Protein AF-A0A935ZLE5-F1 (afdb_monomer_lite)

Structure (mmCIF, N/CA/C/O backbone):
data_AF-A0A935ZLE5-F1
#
_entry.id   AF-A0A935ZLE5-F1
#
loop_
_atom_site.group_PDB
_atom_site.id
_atom_site.type_symbol
_atom_site.label_atom_id
_atom_site.label_alt_id
_atom_site.label_comp_id
_atom_site.label_asym_id
_atom_site.label_entity_id
_atom_site.label_seq_id
_atom_site.pdbx_PDB_ins_code
_atom_site.Cartn_x
_atom_site.Cartn_y
_atom_site.Cartn_z
_atom_site.occupancy
_atom_site.B_iso_or_equiv
_atom_site.auth_seq_id
_atom_site.auth_comp_id
_atom_site.auth_asym_id
_atom_site.auth_atom_id
_atom_site.pdbx_PDB_model_num
ATOM 1 N N . MET A 1 1 ? -31.557 31.499 34.711 1.00 45.97 1 MET A N 1
ATOM 2 C CA . MET A 1 1 ? -30.183 30.972 34.625 1.00 45.97 1 MET A CA 1
ATOM 3 C C . MET A 1 1 ? -30.167 30.109 33.381 1.00 45.97 1 MET A C 1
ATOM 5 O O . MET A 1 1 ? -30.771 29.049 33.382 1.00 45.97 1 MET A O 1
ATOM 9 N N . GLU A 1 2 ? -29.675 30.676 32.287 1.00 48.16 2 GLU A N 1
ATOM 10 C CA . GLU A 1 2 ? -29.669 30.064 30.958 1.00 48.16 2 GLU A CA 1
ATOM 11 C C . GLU A 1 2 ? -28.441 29.151 30.890 1.00 48.16 2 GLU A C 1
ATOM 13 O O . GLU A 1 2 ? -27.318 29.601 31.12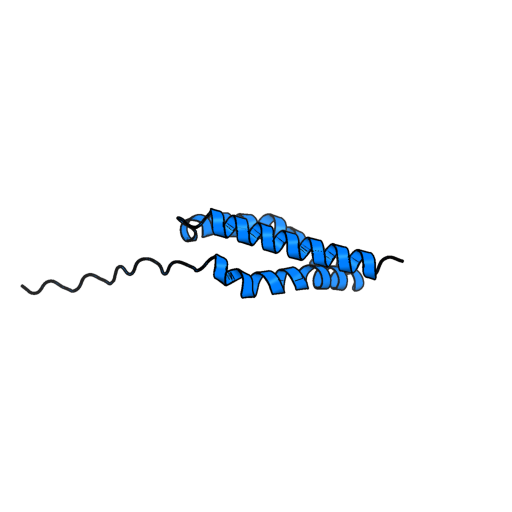2 1.00 48.16 2 GLU A O 1
ATOM 18 N N . THR A 1 3 ? -28.657 27.849 30.722 1.00 54.12 3 THR A N 1
ATOM 19 C CA . THR A 1 3 ? -27.580 26.863 30.614 1.00 54.12 3 THR A CA 1
ATOM 20 C C . THR A 1 3 ? -26.879 27.054 29.277 1.00 54.12 3 THR A C 1
ATOM 22 O O . THR A 1 3 ? -27.530 27.005 28.234 1.00 54.12 3 THR A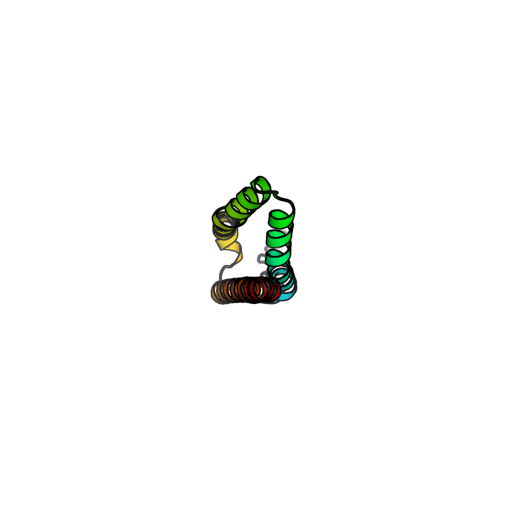 O 1
ATOM 25 N N . ALA A 1 4 ? -25.567 27.294 29.313 1.00 61.16 4 ALA A N 1
ATOM 26 C CA . ALA A 1 4 ? -24.737 27.391 28.119 1.00 61.16 4 ALA A CA 1
ATOM 27 C C . ALA A 1 4 ? -24.906 26.134 27.239 1.00 61.16 4 ALA A C 1
ATOM 29 O O . ALA A 1 4 ? -25.027 25.036 27.789 1.00 61.16 4 ALA A O 1
ATOM 30 N N . PRO A 1 5 ? -24.923 26.271 25.901 1.00 55.41 5 PRO A N 1
ATOM 31 C CA . PRO A 1 5 ? -24.997 25.124 25.008 1.00 55.41 5 PRO A CA 1
ATOM 32 C C . PRO A 1 5 ? -23.767 24.244 25.231 1.00 55.41 5 PRO A C 1
ATOM 34 O O . PRO A 1 5 ? -22.640 24.747 25.252 1.00 55.41 5 PRO A O 1
ATOM 37 N N . GLU A 1 6 ? -23.985 22.944 25.431 1.00 57.88 6 GLU A N 1
ATOM 38 C CA . GLU A 1 6 ? -22.887 21.989 25.543 1.00 57.88 6 GLU A CA 1
ATOM 39 C C . GLU A 1 6 ? -22.000 22.099 24.294 1.00 57.88 6 GLU A C 1
ATOM 41 O O . GLU A 1 6 ? -22.527 22.161 23.176 1.00 57.88 6 GLU A O 1
ATOM 46 N N . PRO A 1 7 ? -20.664 22.181 24.452 1.00 51.03 7 PRO A N 1
ATOM 47 C CA . PRO A 1 7 ? -19.767 22.229 23.313 1.00 51.03 7 PRO A CA 1
ATOM 48 C C . PRO A 1 7 ? -19.998 20.949 22.525 1.00 51.03 7 PRO A C 1
ATOM 50 O O . PRO A 1 7 ? -19.856 19.865 23.082 1.00 51.03 7 PRO A O 1
ATOM 53 N N . GLY A 1 8 ? -20.422 21.100 21.268 1.00 48.59 8 GLY A N 1
ATOM 54 C CA . GLY A 1 8 ? -20.835 20.014 20.392 1.00 48.59 8 GLY A CA 1
ATOM 55 C C . GLY A 1 8 ? -19.855 18.850 20.427 1.00 48.59 8 GLY A C 1
ATOM 56 O O . GLY A 1 8 ? -18.874 18.828 19.688 1.00 48.59 8 GLY A O 1
ATOM 57 N N . GLY A 1 9 ? -20.159 17.868 21.274 1.00 41.66 9 GLY A N 1
ATOM 58 C CA . GLY A 1 9 ? -19.585 16.536 21.262 1.00 41.66 9 GLY A CA 1
ATOM 59 C C . GLY A 1 9 ? -20.199 15.778 20.100 1.00 41.66 9 GLY A C 1
ATOM 60 O O . GLY A 1 9 ? -20.947 14.826 20.296 1.00 41.66 9 GLY A O 1
ATOM 61 N N . GLY A 1 10 ? -19.951 16.252 18.878 1.00 46.69 10 GLY A N 1
ATOM 62 C CA . GLY A 1 10 ? -20.160 15.424 17.706 1.00 46.69 10 GLY A CA 1
ATOM 63 C C . GLY A 1 10 ? -19.245 14.223 17.872 1.00 46.69 10 GLY A C 1
ATOM 64 O O . GLY A 1 10 ? -18.031 14.398 17.993 1.00 46.69 10 GLY A O 1
ATOM 65 N N . ALA A 1 11 ? -19.822 13.023 17.957 1.00 55.81 11 ALA A N 1
ATOM 66 C CA . ALA A 1 11 ? -19.046 11.796 17.880 1.00 55.81 11 ALA A CA 1
ATOM 67 C C . ALA A 1 11 ? -18.080 11.912 16.683 1.00 55.81 11 ALA A C 1
ATOM 69 O O . ALA A 1 11 ? -18.497 12.450 15.650 1.00 55.81 11 ALA A O 1
ATOM 70 N N . PRO A 1 12 ? -16.808 11.492 16.819 1.00 58.78 12 PRO A N 1
ATOM 71 C CA . PRO A 1 12 ? -15.855 11.560 15.718 1.00 58.78 12 PRO A CA 1
ATOM 72 C C . PRO A 1 12 ? -16.496 10.948 14.471 1.00 58.78 12 PRO A C 1
ATOM 74 O O . PRO A 1 12 ? -17.095 9.875 14.553 1.00 58.78 12 PRO A O 1
ATOM 77 N N . GLU A 1 13 ? -16.441 11.677 13.353 1.00 69.31 13 GLU A N 1
ATOM 78 C CA . GLU A 1 13 ? -17.046 11.255 12.091 1.00 69.31 13 GLU A CA 1
ATOM 79 C C . GLU A 1 13 ? -16.500 9.870 11.734 1.00 69.31 13 GLU A C 1
ATOM 81 O O . GLU A 1 13 ? -15.302 9.696 11.503 1.00 69.31 13 GLU A O 1
ATOM 86 N N . GLN A 1 14 ? -17.371 8.864 11.803 1.00 71.69 14 GLN A N 1
ATOM 87 C CA . GLN A 1 14 ? -16.971 7.477 11.630 1.00 71.69 14 GLN A CA 1
ATOM 88 C C . GLN A 1 14 ? -16.591 7.275 10.162 1.00 71.69 14 GLN A C 1
ATOM 90 O O . GLN A 1 14 ? -17.393 7.536 9.265 1.00 71.69 14 GLN A O 1
ATOM 95 N N . ILE A 1 15 ? -15.355 6.848 9.913 1.00 80.94 15 ILE A N 1
ATOM 96 C CA . ILE A 1 15 ? -14.842 6.665 8.554 1.00 80.94 15 ILE A CA 1
ATOM 97 C C . ILE A 1 15 ? -15.610 5.515 7.890 1.00 80.94 15 ILE A C 1
ATOM 99 O O . ILE A 1 15 ? -15.801 4.456 8.483 1.00 80.94 15 ILE A O 1
ATOM 103 N N . ASP A 1 16 ? -16.035 5.699 6.641 1.00 86.75 16 ASP A N 1
ATOM 104 C CA . ASP A 1 16 ? -16.508 4.589 5.808 1.00 86.75 16 ASP A CA 1
ATOM 105 C C . ASP A 1 16 ? -15.296 3.794 5.305 1.00 86.75 16 ASP A C 1
ATOM 107 O O . ASP A 1 16 ? -14.743 4.078 4.239 1.00 86.75 16 ASP A O 1
ATOM 111 N N . VAL A 1 17 ? -14.853 2.821 6.110 1.00 88.06 17 VAL A N 1
ATOM 112 C CA . VAL A 1 17 ? -13.687 1.980 5.804 1.00 88.06 17 VAL A CA 1
ATOM 113 C C . VAL A 1 17 ? -13.867 1.246 4.489 1.00 88.06 17 VAL A C 1
ATOM 115 O O . VAL A 1 17 ? -12.947 1.240 3.677 1.00 88.06 17 VAL A O 1
ATOM 118 N N . LEU A 1 18 ? -15.044 0.667 4.234 1.00 88.69 18 LEU A N 1
ATOM 119 C CA . LEU A 1 18 ? -15.273 -0.006 2.963 1.00 88.69 18 LEU A CA 1
ATOM 120 C C . LEU A 1 18 ? -15.146 1.002 1.825 1.00 88.69 18 LEU A C 1
ATOM 122 O O . LEU A 1 18 ? -14.385 0.745 0.903 1.00 88.69 18 LEU A O 1
ATOM 126 N N . GLY A 1 19 ? -15.777 2.174 1.913 1.00 90.75 19 GLY A N 1
ATOM 127 C CA . GLY A 1 19 ? -15.706 3.230 0.898 1.00 90.75 19 GLY A CA 1
ATOM 128 C C . GLY A 1 19 ? -14.293 3.648 0.464 1.00 90.75 19 GLY A C 1
ATOM 129 O O . GLY A 1 19 ? -14.130 4.120 -0.669 1.00 90.75 19 GLY A O 1
ATOM 130 N N . LEU A 1 20 ? -13.269 3.409 1.293 1.00 91.25 20 LEU A N 1
ATOM 131 C CA . LEU A 1 20 ? -11.861 3.633 0.947 1.00 91.25 20 LEU A CA 1
ATOM 132 C C . LEU A 1 20 ? -11.372 2.763 -0.221 1.00 91.25 20 LEU A C 1
ATOM 134 O O . LEU A 1 20 ? -10.447 3.187 -0.917 1.00 91.25 20 LEU A O 1
ATOM 138 N N . TRP A 1 21 ? -12.023 1.627 -0.516 1.00 94.50 21 TRP A N 1
ATOM 139 C CA . TRP A 1 21 ? -11.671 0.732 -1.633 1.00 94.50 21 TRP A CA 1
ATOM 140 C C . TRP A 1 21 ? -11.541 1.473 -2.966 1.00 94.50 21 TRP A C 1
ATOM 142 O O . TRP A 1 21 ? -10.695 1.140 -3.792 1.00 94.50 21 TRP A O 1
ATOM 152 N N . ARG A 1 22 ? -12.344 2.525 -3.170 1.00 96.12 22 ARG A N 1
ATOM 153 C CA . ARG A 1 22 ? -12.338 3.346 -4.391 1.00 96.12 22 ARG A CA 1
ATOM 154 C C . ARG A 1 22 ? -11.009 4.060 -4.625 1.00 96.12 22 ARG A C 1
ATOM 156 O O . ARG A 1 22 ? -10.709 4.413 -5.761 1.00 96.12 22 ARG A O 1
ATOM 163 N N . TRP A 1 23 ? -10.239 4.277 -3.564 1.00 93.81 23 TRP A N 1
ATOM 164 C CA . TRP A 1 23 ? -8.951 4.958 -3.595 1.00 93.81 23 TRP A CA 1
ATOM 165 C C . TRP A 1 23 ? -7.792 3.990 -3.388 1.00 93.81 23 TRP A C 1
ATOM 167 O O . TRP A 1 23 ? -6.793 4.083 -4.101 1.00 93.81 23 TRP A O 1
ATOM 177 N N . THR A 1 24 ? -7.922 3.038 -2.460 1.00 94.00 24 THR A N 1
ATOM 178 C CA . THR A 1 24 ? -6.835 2.107 -2.139 1.00 94.00 24 THR A CA 1
ATOM 179 C C . THR A 1 24 ? -6.613 1.083 -3.246 1.00 94.00 24 THR A C 1
ATOM 181 O O . THR A 1 24 ? -5.463 0.840 -3.610 1.00 94.00 24 THR A O 1
ATOM 184 N N . VAL A 1 25 ? -7.676 0.555 -3.863 1.00 94.62 25 VAL A N 1
ATOM 185 C CA . VAL A 1 25 ? -7.560 -0.464 -4.918 1.00 94.62 25 VAL A CA 1
ATOM 186 C C . VAL A 1 25 ? -6.810 0.068 -6.146 1.00 94.62 25 VAL A C 1
ATOM 188 O O . VAL A 1 25 ? -5.868 -0.598 -6.577 1.00 94.62 25 VAL A O 1
ATOM 191 N N . PRO A 1 26 ? -7.127 1.257 -6.710 1.00 96.62 26 PRO A N 1
ATOM 192 C CA . PRO A 1 26 ? -6.338 1.815 -7.809 1.00 96.62 26 PRO A CA 1
ATOM 193 C C . PRO A 1 26 ? -4.863 2.029 -7.459 1.00 96.62 26 PRO A C 1
ATOM 195 O 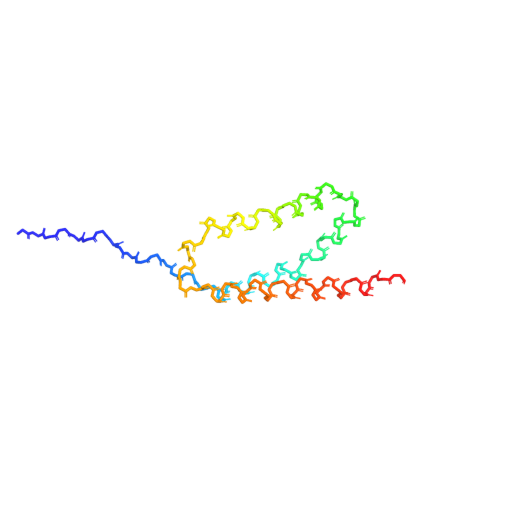O . PRO A 1 26 ? -3.995 1.748 -8.282 1.00 96.62 26 PRO A O 1
ATOM 198 N N . VAL A 1 27 ? -4.562 2.490 -6.240 1.00 94.62 27 VAL A N 1
ATOM 199 C CA . VAL A 1 27 ? -3.176 2.683 -5.783 1.00 94.62 27 VAL A CA 1
ATOM 200 C C . VAL A 1 27 ? -2.430 1.348 -5.743 1.00 94.62 27 VAL A C 1
ATOM 202 O O . VAL A 1 27 ? -1.335 1.241 -6.292 1.00 94.62 27 VAL A O 1
ATOM 205 N N . HIS A 1 28 ? -3.042 0.313 -5.171 1.00 95.19 28 HIS A N 1
ATOM 206 C CA . HIS A 1 28 ? -2.468 -1.031 -5.098 1.00 95.19 28 HIS A CA 1
ATOM 207 C C . HIS A 1 28 ? -2.351 -1.710 -6.466 1.00 95.19 28 HIS A C 1
ATOM 209 O O . HIS A 1 28 ? -1.401 -2.451 -6.703 1.00 95.19 28 HIS A O 1
ATOM 215 N N . ALA A 1 29 ? -3.252 -1.414 -7.403 1.00 95.06 29 ALA A N 1
ATOM 216 C CA . ALA A 1 29 ? -3.128 -1.869 -8.784 1.00 95.06 29 ALA A CA 1
ATOM 217 C C . ALA A 1 29 ? -1.949 -1.197 -9.514 1.00 95.06 29 ALA A C 1
ATOM 219 O O . ALA A 1 29 ? -1.293 -1.829 -10.336 1.00 95.06 29 ALA A O 1
ATOM 220 N N . LEU A 1 30 ? -1.648 0.071 -9.216 1.00 96.06 30 LEU A N 1
ATOM 221 C CA . LEU A 1 30 ? -0.519 0.793 -9.817 1.00 96.06 30 LEU A CA 1
ATOM 222 C C . LEU A 1 30 ? 0.829 0.455 -9.167 1.00 96.06 30 LEU A C 1
ATOM 224 O O . LEU A 1 30 ? 1.869 0.578 -9.816 1.00 96.06 30 LEU A O 1
ATOM 228 N N . LEU A 1 31 ? 0.832 0.021 -7.907 1.00 92.75 31 LEU A N 1
ATOM 229 C CA . LEU A 1 31 ? 2.052 -0.199 -7.132 1.00 92.75 31 LEU A CA 1
ATOM 230 C C . LEU A 1 31 ? 3.042 -1.183 -7.797 1.00 92.75 31 LEU A C 1
ATOM 232 O O . LEU A 1 31 ? 4.219 -0.829 -7.901 1.00 92.75 31 LEU A O 1
ATOM 236 N N . PRO A 1 32 ? 2.630 -2.356 -8.324 1.00 92.94 32 PRO A N 1
ATOM 237 C CA . PRO A 1 32 ? 3.546 -3.260 -9.021 1.00 92.94 32 PRO A CA 1
ATOM 238 C C . PRO A 1 32 ? 4.193 -2.643 -10.265 1.00 92.94 32 PRO A C 1
ATOM 240 O O . PRO A 1 32 ? 5.365 -2.899 -10.532 1.00 92.94 32 PRO A O 1
ATOM 243 N N . LEU A 1 33 ? 3.461 -1.796 -10.998 1.00 93.12 33 LEU A N 1
ATOM 244 C CA . LEU A 1 33 ? 3.998 -1.086 -12.160 1.00 93.12 33 LEU A CA 1
ATOM 245 C C . LEU A 1 33 ? 5.073 -0.078 -11.741 1.00 93.12 33 LEU A C 1
ATOM 247 O O . LEU A 1 33 ? 6.109 0.018 -12.393 1.00 93.12 33 LEU A O 1
ATOM 251 N 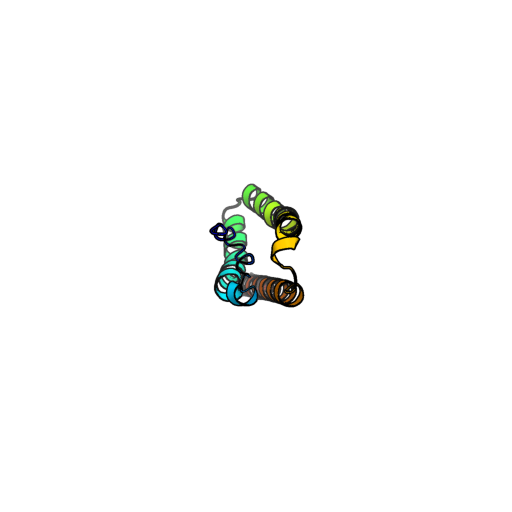N . VAL A 1 34 ? 4.851 0.647 -10.641 1.00 93.06 34 VAL A N 1
ATOM 252 C CA . VAL A 1 34 ? 5.846 1.574 -10.084 1.00 93.06 34 VAL A CA 1
ATOM 253 C C . VAL A 1 34 ? 7.096 0.818 -9.637 1.00 93.06 34 VAL A C 1
ATOM 255 O O . VAL A 1 34 ? 8.198 1.227 -9.986 1.00 93.06 34 VAL A O 1
ATOM 258 N N . ILE A 1 35 ? 6.944 -0.301 -8.921 1.00 91.25 35 ILE A N 1
ATOM 259 C CA . ILE A 1 35 ? 8.072 -1.147 -8.490 1.00 91.25 35 ILE A CA 1
ATOM 260 C C . ILE A 1 35 ? 8.867 -1.639 -9.702 1.00 91.25 35 ILE A C 1
ATOM 262 O O . ILE A 1 35 ? 10.091 -1.520 -9.727 1.00 91.25 35 ILE A O 1
ATOM 266 N N . TRP A 1 36 ? 8.175 -2.141 -10.726 1.00 90.69 36 TRP A N 1
ATOM 267 C CA . TRP A 1 36 ? 8.811 -2.565 -11.968 1.00 90.69 36 TRP A CA 1
ATOM 268 C C . TRP A 1 36 ? 9.573 -1.418 -12.643 1.00 90.69 36 TRP A C 1
ATOM 270 O O . TRP A 1 36 ? 10.719 -1.599 -13.045 1.00 90.69 36 TRP A O 1
ATOM 280 N N . LEU A 1 37 ? 8.978 -0.224 -12.717 1.00 92.81 37 LEU A N 1
ATOM 281 C CA . LEU A 1 37 ? 9.602 0.945 -13.334 1.00 92.81 37 LEU A CA 1
ATOM 282 C C . LEU A 1 37 ? 10.856 1.396 -12.572 1.00 92.81 37 LEU A C 1
ATOM 284 O O . LEU A 1 37 ? 11.871 1.716 -13.185 1.00 92.81 37 LEU A O 1
ATOM 288 N N . LEU A 1 38 ? 10.803 1.396 -11.237 1.00 92.81 38 LEU A N 1
ATOM 289 C CA . LEU A 1 38 ? 11.956 1.709 -10.392 1.00 92.81 38 LEU A CA 1
ATOM 290 C C . LEU A 1 38 ? 13.097 0.714 -10.615 1.00 92.81 38 LEU A C 1
ATOM 292 O O . LEU A 1 38 ? 14.249 1.129 -10.718 1.00 92.81 38 LEU A O 1
ATOM 296 N N . HIS A 1 39 ? 12.775 -0.574 -10.738 1.00 89.94 39 HIS A N 1
ATOM 297 C CA . HIS A 1 39 ? 13.763 -1.598 -11.062 1.00 89.94 39 HIS A CA 1
ATOM 298 C C . HIS A 1 39 ? 14.335 -1.419 -12.477 1.00 89.94 39 HIS A C 1
ATOM 300 O O . HIS A 1 39 ? 15.545 -1.500 -12.660 1.00 89.94 39 HIS A O 1
ATOM 306 N N . HIS A 1 40 ? 13.493 -1.093 -13.465 1.00 90.69 40 HIS A N 1
ATOM 307 C CA . HIS A 1 40 ? 13.922 -0.838 -14.844 1.00 90.69 40 HIS A CA 1
ATOM 308 C C . HIS A 1 40 ? 14.929 0.318 -14.957 1.00 90.69 40 HIS A C 1
ATOM 310 O O . HIS A 1 40 ? 15.830 0.265 -15.788 1.00 90.69 40 HIS A O 1
ATOM 316 N N . PHE A 1 41 ? 14.799 1.345 -14.112 1.00 94.56 41 PHE A N 1
ATOM 317 C CA . PHE A 1 41 ? 15.735 2.473 -14.044 1.00 94.56 41 PHE A CA 1
ATOM 318 C C . PHE A 1 41 ? 16.874 2.287 -13.027 1.00 94.56 41 PHE A C 1
ATOM 320 O O . PHE A 1 41 ? 17.562 3.258 -12.715 1.00 94.56 41 PHE A O 1
ATOM 327 N N . GLU A 1 42 ? 17.072 1.075 -12.496 1.00 92.88 42 GLU A N 1
ATOM 328 C CA . GLU A 1 42 ? 18.129 0.745 -11.524 1.00 92.88 42 GLU A CA 1
ATOM 329 C C . GLU A 1 42 ? 18.089 1.617 -10.246 1.00 92.88 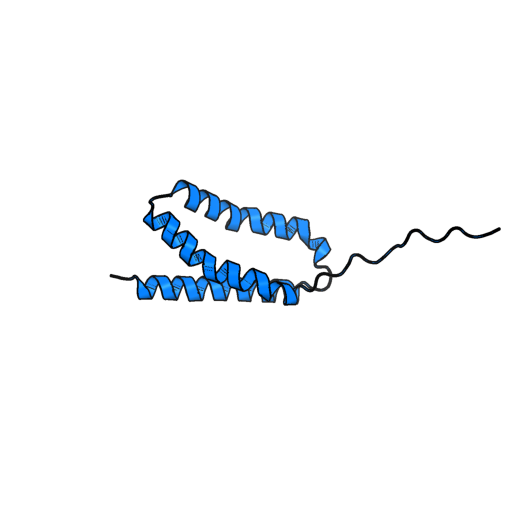42 GLU A C 1
ATOM 331 O O . GLU A 1 42 ? 19.104 1.893 -9.600 1.00 92.88 42 GLU A O 1
ATOM 336 N N . LEU A 1 43 ? 16.895 2.063 -9.837 1.00 93.19 43 LEU A N 1
ATOM 337 C CA . LEU A 1 43 ? 16.684 2.914 -8.661 1.00 93.19 43 LEU A CA 1
ATOM 338 C C . LEU A 1 43 ? 16.562 2.085 -7.372 1.00 93.19 43 LEU A C 1
ATOM 340 O O . LEU A 1 43 ? 15.576 2.169 -6.638 1.00 93.19 43 LEU A O 1
ATOM 344 N N . GLU A 1 44 ? 17.599 1.308 -7.066 1.00 91.00 44 GLU A N 1
ATOM 345 C CA . GLU A 1 44 ? 17.631 0.365 -5.936 1.00 91.00 44 GLU A CA 1
ATOM 346 C C . GLU A 1 44 ? 17.381 1.033 -4.573 1.00 91.00 44 GLU A C 1
ATOM 348 O O . GLU A 1 44 ? 16.696 0.484 -3.709 1.00 91.00 44 GLU A O 1
ATOM 353 N N . TRP A 1 45 ? 17.864 2.264 -4.378 1.00 93.19 45 TRP A N 1
ATOM 354 C CA . TRP A 1 45 ? 17.615 3.023 -3.147 1.00 93.19 45 TRP A CA 1
ATOM 355 C C . TRP A 1 45 ? 16.121 3.336 -2.947 1.00 93.19 45 TRP A C 1
ATOM 357 O O . TRP A 1 45 ? 15.634 3.325 -1.816 1.00 93.19 45 TRP A O 1
ATOM 367 N N . ALA A 1 46 ? 15.381 3.592 -4.032 1.00 89.88 46 ALA A N 1
ATOM 368 C CA . ALA A 1 46 ? 13.953 3.894 -3.983 1.00 89.88 46 ALA A CA 1
ATOM 369 C C . ALA A 1 46 ? 13.134 2.624 -3.715 1.00 89.88 46 ALA A C 1
ATOM 371 O O . ALA A 1 46 ? 12.163 2.673 -2.961 1.00 89.88 46 ALA A O 1
ATOM 372 N N . LEU A 1 47 ? 13.565 1.481 -4.263 1.00 89.25 47 LEU A N 1
ATOM 373 C CA . LEU A 1 47 ? 12.998 0.169 -3.943 1.00 89.25 47 LEU A CA 1
ATOM 374 C C . LEU A 1 47 ? 13.173 -0.171 -2.459 1.00 89.25 47 LEU A C 1
ATOM 376 O O . LEU A 1 47 ? 12.209 -0.560 -1.802 1.00 89.25 47 LEU A O 1
ATOM 380 N N . GLN A 1 48 ? 14.373 0.036 -1.909 1.00 90.44 48 GLN A N 1
ATOM 381 C CA . GLN A 1 48 ? 14.639 -0.180 -0.484 1.00 90.44 48 GLN A CA 1
ATOM 382 C C . GLN A 1 48 ? 13.793 0.749 0.392 1.00 90.44 48 GLN A C 1
ATOM 384 O O . GLN A 1 48 ? 13.157 0.290 1.340 1.00 90.44 48 GLN A O 1
ATOM 389 N N . LEU A 1 49 ? 13.727 2.040 0.057 1.00 90.81 49 LEU A N 1
ATOM 390 C CA . LEU A 1 49 ? 12.893 2.999 0.780 1.00 90.81 49 LEU A CA 1
ATOM 391 C C . LEU A 1 49 ? 11.410 2.599 0.747 1.00 90.81 49 LEU A C 1
ATOM 393 O O . LEU A 1 49 ? 10.755 2.600 1.789 1.00 90.81 49 LEU A O 1
ATOM 397 N N . GLY A 1 50 ? 10.897 2.213 -0.425 1.00 87.88 50 GLY A N 1
ATOM 398 C CA . GLY A 1 50 ? 9.530 1.723 -0.594 1.00 87.88 50 GLY A CA 1
ATOM 399 C C . GLY A 1 50 ? 9.261 0.462 0.226 1.00 87.88 50 GLY A C 1
ATOM 400 O O . GLY A 1 50 ? 8.246 0.382 0.917 1.00 87.88 50 GLY A O 1
ATOM 401 N N . PHE A 1 51 ? 10.203 -0.486 0.234 1.00 88.50 51 PHE A N 1
ATOM 402 C CA . PHE A 1 51 ? 10.122 -1.686 1.062 1.00 88.50 51 PHE A CA 1
ATOM 403 C C . PHE A 1 51 ? 9.975 -1.330 2.546 1.00 88.50 51 PHE A C 1
ATOM 405 O O . PHE A 1 51 ? 9.050 -1.819 3.194 1.00 88.50 51 PHE A O 1
ATOM 412 N N . PHE A 1 52 ? 10.820 -0.439 3.078 1.00 89.69 52 PHE A N 1
ATOM 413 C CA . PHE A 1 52 ? 10.732 -0.025 4.480 1.00 89.69 52 PHE A CA 1
ATOM 414 C C . PHE A 1 52 ? 9.442 0.745 4.791 1.00 89.69 52 PHE A C 1
ATOM 416 O O . PHE A 1 52 ? 8.799 0.479 5.809 1.00 89.69 52 PHE A O 1
ATOM 423 N N . ALA A 1 53 ? 9.024 1.660 3.914 1.00 87.50 53 ALA A N 1
ATOM 424 C CA . ALA A 1 53 ? 7.790 2.423 4.090 1.00 87.50 53 ALA A CA 1
ATOM 425 C C . ALA A 1 53 ? 6.553 1.508 4.162 1.00 87.50 53 ALA A C 1
ATOM 427 O O . ALA A 1 53 ? 5.702 1.693 5.031 1.00 87.50 53 ALA A O 1
ATOM 428 N N . ILE A 1 54 ? 6.486 0.483 3.307 1.00 86.88 54 ILE A N 1
ATOM 429 C CA . ILE A 1 54 ? 5.365 -0.465 3.263 1.00 86.88 54 ILE A CA 1
ATOM 430 C C . ILE A 1 54 ? 5.432 -1.474 4.417 1.00 86.88 54 ILE A C 1
ATOM 432 O O . ILE A 1 54 ? 4.414 -1.754 5.034 1.00 86.88 54 ILE A O 1
ATOM 436 N N . HIS A 1 55 ? 6.601 -2.025 4.752 1.00 86.75 55 HIS A N 1
ATOM 437 C CA . HIS A 1 55 ? 6.678 -3.124 5.729 1.00 86.75 55 HIS A CA 1
ATOM 438 C C . HIS A 1 55 ? 6.814 -2.655 7.180 1.00 86.75 55 HIS A C 1
ATOM 440 O O . HIS A 1 55 ? 6.474 -3.405 8.090 1.00 86.75 55 HIS A O 1
ATOM 446 N N . PHE A 1 56 ? 7.279 -1.425 7.414 1.00 89.81 56 PHE A N 1
ATOM 447 C CA . PHE A 1 56 ? 7.412 -0.856 8.760 1.00 89.81 56 PHE A CA 1
ATOM 448 C C . PHE A 1 56 ? 6.542 0.382 8.958 1.00 89.81 56 PHE A C 1
ATOM 450 O O . PHE A 1 56 ? 5.876 0.498 9.985 1.00 89.81 56 PHE A O 1
ATOM 457 N N . GLY A 1 57 ? 6.499 1.285 7.976 1.00 87.81 57 GLY A N 1
ATOM 458 C CA . GLY A 1 57 ? 5.684 2.498 8.066 1.00 87.81 57 GLY A CA 1
ATOM 459 C C . GLY A 1 57 ? 4.191 2.189 8.170 1.00 87.81 57 GLY A C 1
ATOM 460 O O . GLY A 1 57 ? 3.519 2.709 9.059 1.00 87.81 57 GLY A O 1
ATOM 461 N N . PHE A 1 58 ? 3.680 1.295 7.321 1.00 86.88 58 PHE A N 1
ATOM 462 C CA . PHE A 1 58 ? 2.264 0.926 7.338 1.00 86.88 58 PHE A CA 1
ATOM 463 C C . PHE A 1 58 ? 1.817 0.283 8.668 1.00 86.88 58 PHE A C 1
ATOM 465 O O . PHE A 1 58 ? 0.853 0.791 9.240 1.00 86.88 58 PHE A O 1
ATOM 472 N N . PRO A 1 59 ? 2.500 -0.732 9.248 1.00 88.19 59 PRO A N 1
ATOM 473 C CA . PRO A 1 59 ? 2.116 -1.260 10.561 1.00 88.19 59 PRO A CA 1
ATOM 474 C C . PRO A 1 59 ? 2.140 -0.221 11.685 1.00 88.19 59 PRO A C 1
ATOM 476 O O . PRO A 1 59 ? 1.263 -0.231 12.547 1.00 88.19 59 PRO A O 1
ATOM 479 N N . VAL A 1 60 ? 3.113 0.698 11.671 1.00 92.31 60 VAL A N 1
ATOM 480 C CA . VAL A 1 60 ? 3.183 1.790 12.653 1.00 92.31 60 VAL A CA 1
ATOM 481 C C . VAL A 1 60 ? 1.985 2.728 12.504 1.00 92.31 60 VAL A C 1
ATOM 483 O O . VAL A 1 60 ? 1.332 3.045 13.497 1.00 92.31 60 VAL A O 1
ATOM 486 N N . LEU A 1 61 ? 1.650 3.135 11.276 1.00 88.12 61 LEU A N 1
ATOM 487 C CA . LEU A 1 61 ? 0.477 3.969 11.010 1.00 88.12 61 LEU A CA 1
ATOM 488 C C . LEU A 1 61 ? -0.825 3.259 11.392 1.00 88.12 61 LEU A C 1
ATOM 490 O O . LEU A 1 61 ? -1.705 3.885 11.981 1.00 88.12 61 LEU A O 1
ATOM 494 N N . LEU A 1 62 ? -0.937 1.958 11.121 1.00 88.19 62 LEU A N 1
ATOM 495 C CA . LEU A 1 62 ? -2.092 1.145 11.499 1.00 88.19 62 LEU A CA 1
ATOM 496 C C . LEU A 1 62 ? -2.249 1.062 13.025 1.00 88.19 62 LEU A C 1
ATOM 498 O O . LEU A 1 62 ? -3.350 1.222 13.540 1.00 88.19 62 LEU A O 1
ATOM 502 N N . ALA A 1 63 ? -1.144 0.881 13.755 1.00 87.75 63 ALA A N 1
ATOM 503 C CA . ALA A 1 63 ? -1.147 0.846 15.215 1.00 87.75 63 ALA A CA 1
ATOM 504 C C . ALA A 1 63 ? -1.544 2.200 15.828 1.00 87.75 63 ALA A C 1
ATOM 506 O O . ALA A 1 63 ? -2.359 2.242 16.747 1.00 87.75 63 ALA A O 1
ATOM 507 N N . ILE A 1 64 ? -1.009 3.308 15.302 1.00 91.00 64 ILE A N 1
ATOM 508 C CA . ILE A 1 64 ? -1.345 4.666 15.765 1.00 91.00 64 ILE A CA 1
ATOM 509 C C . ILE A 1 64 ? -2.809 5.002 15.462 1.00 91.00 64 ILE A C 1
ATOM 511 O O . ILE A 1 64 ? -3.485 5.613 16.284 1.00 91.00 64 ILE A O 1
ATOM 515 N N . SER A 1 65 ? -3.303 4.596 14.291 1.00 87.00 65 SER A N 1
ATOM 516 C CA . SER A 1 65 ? -4.683 4.848 13.869 1.00 87.00 65 SER A CA 1
ATOM 517 C C . SER A 1 65 ? -5.694 3.854 14.439 1.00 87.00 65 SER A C 1
ATOM 519 O O . SER A 1 65 ? -6.882 4.073 14.243 1.00 87.00 65 SER A O 1
ATOM 521 N N . TYR A 1 66 ? -5.273 2.821 15.183 1.00 84.12 66 TYR A N 1
ATOM 522 C CA . TYR A 1 66 ? -6.160 1.800 15.759 1.00 84.12 66 TYR A CA 1
ATOM 523 C C . TYR A 1 66 ? -7.436 2.356 16.426 1.00 84.12 66 TYR A C 1
ATOM 525 O O . TYR A 1 66 ? -8.516 1.844 16.130 1.00 84.12 66 TYR A O 1
ATOM 533 N N . PRO A 1 67 ? -7.372 3.427 17.248 1.00 85.44 67 PRO A N 1
ATOM 534 C CA . PRO A 1 67 ? -8.565 4.007 17.874 1.00 85.44 67 PRO A CA 1
ATOM 535 C C . PRO A 1 67 ? -9.585 4.592 16.883 1.00 85.44 67 PRO A C 1
ATOM 537 O O . PRO A 1 67 ? -10.752 4.734 17.224 1.00 85.44 67 PRO A O 1
ATOM 540 N N . LEU A 1 68 ? -9.166 4.934 15.661 1.00 83.69 68 LEU A N 1
ATOM 541 C CA . LEU A 1 68 ? -10.043 5.476 14.616 1.00 83.69 68 LEU A CA 1
ATOM 542 C C . LEU A 1 68 ? -10.899 4.393 13.943 1.00 83.6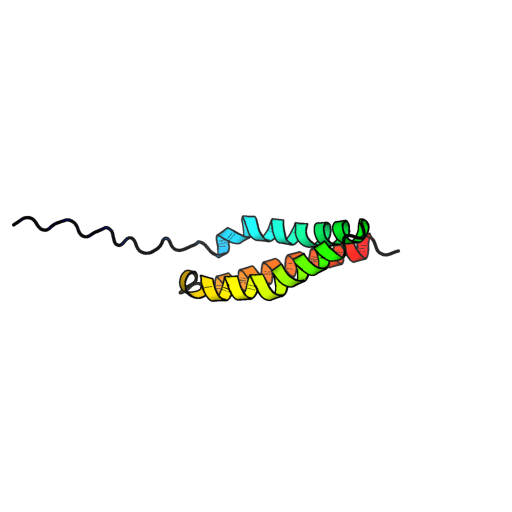9 68 LEU A C 1
ATOM 544 O O . LEU A 1 68 ? -11.852 4.721 13.244 1.00 83.69 68 LEU A O 1
ATOM 548 N N . TRP A 1 69 ? -10.569 3.116 14.155 1.00 83.75 69 TRP A N 1
ATOM 549 C CA . TRP A 1 69 ? -11.222 1.965 13.522 1.00 83.75 69 TRP A CA 1
ATOM 550 C C . TRP A 1 69 ? -12.123 1.188 14.493 1.00 83.75 69 TRP A C 1
ATOM 552 O O . TRP A 1 69 ? -12.491 0.039 14.226 1.00 83.75 69 TRP A O 1
ATOM 562 N N . GLU A 1 70 ? -12.448 1.773 15.649 1.00 81.56 70 GLU A N 1
ATOM 563 C CA . GLU A 1 70 ? -13.225 1.106 16.690 1.00 81.56 70 GLU A CA 1
ATOM 564 C C . GLU A 1 70 ? -14.602 0.670 16.156 1.00 81.56 70 GLU A C 1
ATOM 566 O O . GLU A 1 70 ? -15.385 1.465 15.635 1.00 81.56 70 GLU A O 1
ATOM 571 N N . GLY A 1 71 ? -14.880 -0.635 16.247 1.00 85.19 71 GLY A N 1
ATOM 572 C CA . GLY A 1 71 ? -16.103 -1.247 15.718 1.00 85.19 71 GLY A CA 1
ATOM 573 C C . GLY A 1 71 ? -16.081 -1.612 14.226 1.00 85.19 71 GLY A C 1
ATOM 574 O O . GLY A 1 71 ? -17.059 -2.186 13.764 1.00 85.19 71 GLY A O 1
ATOM 575 N N . GLN A 1 72 ? -14.989 -1.345 13.496 1.00 88.56 72 GLN A N 1
ATOM 576 C CA . GLN A 1 72 ? -14.862 -1.598 12.046 1.00 88.56 72 GLN A CA 1
ATOM 577 C C . GLN A 1 72 ? -13.641 -2.466 11.674 1.00 88.56 72 GLN A C 1
ATOM 579 O O . GLN A 1 72 ? -13.119 -2.429 10.556 1.00 88.56 72 GLN A O 1
ATOM 584 N N . GLY A 1 73 ? -13.121 -3.239 12.633 1.00 87.00 73 GLY A N 1
ATOM 585 C CA . GLY A 1 73 ? -11.899 -4.025 12.434 1.00 87.00 73 GLY A CA 1
ATOM 586 C C . GLY A 1 73 ? -12.027 -5.099 11.348 1.00 87.00 73 GLY A C 1
ATOM 587 O O . GLY A 1 73 ? -11.049 -5.393 10.663 1.00 87.00 73 GLY A O 1
ATOM 588 N N . VAL A 1 74 ? -13.222 -5.668 11.157 1.00 90.06 74 VAL A N 1
ATOM 589 C CA . VAL A 1 74 ? -13.467 -6.698 10.133 1.00 90.06 74 VAL A CA 1
ATOM 590 C C . VAL A 1 74 ? -13.422 -6.087 8.736 1.00 90.06 74 VAL A C 1
ATOM 592 O O . VAL A 1 74 ? -12.788 -6.644 7.843 1.00 90.06 74 VAL A O 1
ATOM 595 N N . GLU A 1 75 ? -14.044 -4.926 8.555 1.00 92.00 75 GLU A N 1
ATOM 596 C CA . GLU A 1 75 ? -14.051 -4.156 7.316 1.00 92.00 75 GLU A CA 1
ATOM 597 C C . GLU A 1 75 ? -12.636 -3.716 6.944 1.00 92.00 75 GLU A C 1
ATOM 599 O O . GLU A 1 75 ? -12.232 -3.864 5.791 1.00 92.00 75 GLU A O 1
ATOM 604 N N . LEU A 1 76 ? -11.861 -3.250 7.928 1.00 91.62 76 LEU A N 1
ATOM 605 C CA . LEU A 1 76 ? -10.470 -2.853 7.734 1.00 91.62 76 LEU A CA 1
ATOM 606 C C . LEU A 1 76 ? -9.620 -4.039 7.284 1.00 91.62 76 LEU A C 1
ATOM 608 O O . LEU A 1 76 ? -8.934 -3.950 6.271 1.00 91.62 76 LEU A O 1
ATOM 612 N N . VAL A 1 77 ? -9.699 -5.172 7.987 1.00 91.19 77 VAL A N 1
ATOM 613 C CA . VAL A 1 77 ? -8.981 -6.392 7.590 1.00 91.19 77 VAL A CA 1
ATOM 614 C C . VAL A 1 77 ? -9.419 -6.854 6.198 1.00 91.19 77 VAL A C 1
ATOM 616 O O . VAL A 1 77 ? -8.569 -7.214 5.386 1.00 91.19 77 VAL A O 1
ATOM 619 N N . GLY A 1 78 ? -10.717 -6.801 5.893 1.00 94.12 78 GLY A N 1
ATOM 620 C CA . GLY A 1 78 ? -11.249 -7.130 4.571 1.00 94.12 78 GLY A CA 1
ATOM 621 C C . GLY A 1 78 ? -10.672 -6.246 3.464 1.00 94.12 78 GLY A C 1
ATOM 622 O O . GLY A 1 78 ? -10.255 -6.764 2.427 1.00 94.12 78 GLY A O 1
ATOM 623 N N . LEU A 1 79 ? -10.581 -4.934 3.701 1.00 93.62 79 LEU A N 1
ATOM 624 C CA . LEU A 1 79 ? -9.969 -3.989 2.771 1.00 93.62 79 LEU A CA 1
ATOM 625 C C . LEU A 1 79 ? -8.476 -4.278 2.567 1.00 93.62 79 LEU A C 1
ATOM 627 O O . LEU A 1 79 ? -8.022 -4.331 1.428 1.00 93.62 79 LEU A O 1
ATOM 631 N N . LEU A 1 80 ? -7.729 -4.543 3.644 1.00 92.75 80 LEU A N 1
ATOM 632 C CA . LEU A 1 80 ? -6.304 -4.881 3.556 1.00 92.75 80 LEU A CA 1
ATOM 633 C C . LEU A 1 80 ? -6.061 -6.170 2.769 1.00 92.75 80 LEU A C 1
ATOM 635 O O . LEU A 1 80 ? -5.129 -6.242 1.969 1.00 92.75 80 LEU A O 1
ATOM 639 N N . VAL A 1 81 ? -6.908 -7.184 2.963 1.00 95.44 81 VAL A N 1
ATOM 640 C CA . VAL A 1 81 ? -6.849 -8.424 2.179 1.00 95.44 81 VAL A CA 1
ATOM 641 C C . VAL A 1 81 ? -7.140 -8.141 0.706 1.00 95.44 81 VAL A C 1
ATOM 643 O O . VAL A 1 81 ? -6.407 -8.629 -0.154 1.00 95.44 81 VAL A O 1
ATOM 646 N N . LEU A 1 82 ? -8.165 -7.341 0.398 1.00 95.94 82 LEU A N 1
ATOM 647 C CA . LEU A 1 82 ? -8.496 -6.958 -0.976 1.00 95.94 82 LEU A CA 1
ATOM 648 C C . LEU A 1 82 ? -7.328 -6.231 -1.658 1.00 95.94 82 LEU A C 1
ATOM 650 O O . LEU A 1 82 ? -6.916 -6.625 -2.748 1.00 95.94 82 LEU A O 1
ATOM 654 N N . ASP A 1 83 ? -6.772 -5.215 -1.004 1.00 95.12 83 ASP A N 1
ATOM 655 C CA . ASP A 1 83 ? -5.626 -4.444 -1.490 1.00 95.12 83 ASP A CA 1
ATOM 656 C C . ASP A 1 83 ? -4.406 -5.346 -1.759 1.00 95.12 83 ASP A C 1
ATOM 658 O O . ASP A 1 83 ? -3.739 -5.233 -2.797 1.00 95.12 83 ASP A O 1
ATOM 662 N N . HIS A 1 84 ? -4.146 -6.305 -0.862 1.00 94.00 84 HIS A N 1
ATOM 663 C CA . HIS A 1 84 ? -3.060 -7.271 -1.018 1.00 94.00 84 HIS A CA 1
ATOM 664 C C . HIS A 1 84 ? -3.289 -8.216 -2.207 1.00 94.00 84 HIS A C 1
ATOM 666 O O . HIS A 1 84 ? -2.377 -8.434 -3.007 1.00 94.00 84 HIS A O 1
ATOM 672 N N . LEU A 1 85 ? -4.514 -8.732 -2.374 1.00 97.06 85 LEU A N 1
ATOM 673 C CA . LEU A 1 85 ? -4.886 -9.585 -3.507 1.00 97.06 85 LEU A CA 1
ATOM 674 C C . LEU A 1 85 ? -4.759 -8.850 -4.845 1.00 97.06 85 LEU A C 1
ATOM 676 O O . LEU A 1 85 ? -4.253 -9.428 -5.805 1.00 97.06 85 LEU A O 1
ATOM 680 N N . VAL A 1 86 ? -5.176 -7.583 -4.909 1.00 97.38 86 VAL A N 1
ATOM 681 C CA . VAL A 1 86 ? -5.049 -6.747 -6.113 1.00 97.38 86 VAL A CA 1
ATOM 682 C C . VAL A 1 86 ? -3.580 -6.529 -6.464 1.00 97.38 86 VAL A C 1
ATOM 684 O O . VAL A 1 86 ? -3.184 -6.777 -7.603 1.00 97.38 86 VAL A O 1
ATOM 687 N N . THR A 1 87 ? -2.762 -6.128 -5.486 1.00 94.94 87 THR A N 1
ATOM 688 C CA . THR A 1 87 ? -1.316 -5.924 -5.679 1.00 94.94 87 THR A CA 1
ATOM 689 C C . THR A 1 87 ? -0.652 -7.197 -6.198 1.00 94.94 87 THR A C 1
ATOM 691 O O . THR A 1 87 ? 0.102 -7.158 -7.170 1.00 94.94 87 THR A O 1
ATOM 694 N N . PHE A 1 88 ? -0.966 -8.342 -5.583 1.00 94.38 88 PHE A N 1
ATOM 695 C CA . PHE A 1 88 ? -0.426 -9.638 -5.980 1.00 94.38 88 PHE A CA 1
ATOM 696 C C . PHE A 1 88 ? -0.869 -10.040 -7.391 1.00 94.38 88 PHE A C 1
ATOM 698 O O . PHE A 1 88 ? -0.034 -10.432 -8.202 1.00 94.38 88 PHE A O 1
ATOM 705 N N . ALA A 1 89 ? -2.159 -9.912 -7.710 1.00 96.94 89 ALA A N 1
ATOM 706 C CA . ALA A 1 89 ? -2.698 -10.281 -9.016 1.00 96.94 89 ALA A CA 1
ATOM 707 C C . ALA A 1 89 ? -2.089 -9.441 -10.147 1.00 96.94 89 ALA A C 1
ATOM 709 O O . ALA A 1 89 ? -1.681 -9.995 -11.168 1.00 96.94 89 ALA A O 1
ATOM 710 N N . VAL A 1 90 ? -1.977 -8.121 -9.959 1.00 95.75 90 VAL A N 1
ATOM 711 C CA . VAL A 1 90 ? -1.353 -7.241 -10.957 1.00 95.75 90 VAL A CA 1
ATOM 712 C C . VAL A 1 90 ? 0.148 -7.507 -11.059 1.00 95.75 90 VAL A C 1
ATOM 714 O O . VAL A 1 90 ? 0.668 -7.600 -12.168 1.00 95.75 90 VAL A O 1
ATOM 717 N N . GLY A 1 91 ? 0.842 -7.693 -9.933 1.00 91.75 91 GLY A N 1
ATOM 718 C CA . GLY A 1 91 ? 2.263 -8.046 -9.933 1.00 91.75 91 GLY A CA 1
ATOM 719 C C . GLY A 1 91 ? 2.540 -9.357 -10.666 1.00 91.75 91 GLY A C 1
ATOM 720 O O . GLY A 1 91 ? 3.442 -9.413 -11.500 1.00 91.75 91 GLY A O 1
ATOM 721 N N . LEU A 1 92 ? 1.720 -10.385 -10.433 1.00 93.81 92 LEU A N 1
ATOM 722 C CA . LEU A 1 92 ? 1.797 -11.655 -11.149 1.00 93.81 92 LEU A CA 1
ATOM 723 C C . LEU A 1 92 ? 1.517 -11.478 -12.646 1.00 93.81 92 LEU A C 1
ATOM 725 O O . LEU A 1 92 ? 2.246 -12.027 -13.467 1.00 93.81 92 LEU A O 1
ATOM 729 N N . ALA A 1 93 ? 0.494 -10.701 -13.012 1.00 93.38 93 ALA A N 1
ATOM 730 C CA . ALA A 1 93 ? 0.168 -10.438 -14.411 1.00 93.38 93 ALA A CA 1
ATOM 731 C C . ALA A 1 93 ? 1.312 -9.720 -15.144 1.00 93.38 93 ALA A C 1
ATOM 733 O O . ALA A 1 93 ? 1.669 -10.126 -16.247 1.00 93.38 93 ALA A O 1
ATOM 734 N N . LEU A 1 94 ? 1.923 -8.702 -14.523 1.00 91.81 94 LEU A N 1
ATOM 735 C CA . LEU A 1 94 ? 3.099 -8.018 -15.069 1.00 91.81 94 LEU A CA 1
ATOM 736 C C . LEU A 1 94 ? 4.292 -8.966 -15.195 1.00 91.81 94 LEU A C 1
ATOM 738 O O . LEU A 1 94 ? 4.940 -8.982 -16.236 1.00 91.81 94 LEU A O 1
ATOM 742 N N . PHE A 1 95 ? 4.558 -9.779 -14.169 1.00 89.94 95 PHE A N 1
ATOM 743 C CA . PHE A 1 95 ? 5.638 -10.763 -14.204 1.00 89.94 95 PHE A CA 1
ATOM 744 C C . PHE A 1 95 ? 5.464 -11.751 -15.362 1.00 89.94 95 PHE A C 1
ATOM 746 O O . PHE A 1 95 ? 6.403 -11.968 -16.115 1.00 89.94 95 PHE A O 1
ATOM 753 N N . VAL A 1 96 ? 4.262 -12.305 -15.547 1.00 92.88 96 VAL A N 1
ATOM 754 C CA . VAL A 1 96 ? 3.967 -13.232 -16.651 1.00 92.88 96 VAL A CA 1
ATOM 755 C C . VAL A 1 96 ? 4.050 -12.536 -18.011 1.00 92.88 96 VAL A C 1
ATOM 757 O O . VAL A 1 96 ? 4.579 -13.114 -18.953 1.00 92.88 96 VAL A O 1
ATOM 760 N N . ALA A 1 97 ? 3.548 -11.304 -18.131 1.00 89.38 97 ALA A N 1
ATOM 761 C CA . ALA A 1 97 ? 3.544 -10.563 -19.393 1.00 89.38 97 ALA A CA 1
ATOM 762 C C . ALA A 1 97 ? 4.941 -10.103 -19.844 1.00 89.38 97 ALA A C 1
ATOM 764 O O . ALA A 1 97 ? 5.151 -9.876 -21.034 1.00 89.38 97 ALA A O 1
ATOM 765 N N . LEU A 1 98 ? 5.870 -9.934 -18.900 1.00 85.50 98 LEU A N 1
ATOM 766 C CA . LEU A 1 98 ? 7.227 -9.432 -19.134 1.00 85.50 98 LEU A CA 1
ATOM 767 C C . LEU A 1 98 ? 8.301 -10.513 -18.941 1.00 85.50 98 LEU A C 1
ATOM 769 O O . LEU A 1 98 ? 9.491 -10.206 -19.028 1.00 85.50 98 LEU A O 1
ATOM 773 N N . ALA A 1 99 ? 7.896 -11.756 -18.666 1.00 74.88 99 ALA A N 1
ATOM 774 C CA . ALA A 1 99 ? 8.806 -12.886 -18.578 1.00 74.88 99 ALA A CA 1
ATOM 775 C C . ALA A 1 99 ? 9.445 -13.155 -19.960 1.00 74.88 99 ALA A C 1
ATOM 777 O O . ALA A 1 99 ? 8.723 -13.150 -20.961 1.00 74.88 99 ALA A O 1
ATOM 778 N N . PRO A 1 100 ? 10.774 -13.357 -20.024 1.00 60.34 100 PRO A N 1
ATOM 779 C CA . PRO A 1 100 ? 11.500 -13.620 -21.266 1.00 60.34 100 PRO A CA 1
ATOM 780 C C . PRO A 1 100 ? 11.200 -14.997 -21.874 1.00 60.34 100 PRO A C 1
ATOM 782 O O . PRO A 1 100 ? 10.874 -15.938 -21.112 1.00 60.34 100 PRO A O 1
#

Sequence (100 aa):
METAPEPGGGAPEQIDVLGLWRWTVPVHALLPLVIWLLHHFELEWALQLGFFAIHFGFPVLLAISYPLWEGQGVELVGLLVLDHLVTFAVGLALFVALAP

Secondary structure (DSSP, 8-state):
-PPPPPP--PPP----TGGGHHHHHHHHHHHHHHHHHHHHTT-HHHHHHHHHIIIIIHHHHHHHHGGGGTT-HHHHHHHHHHHHHHHHHHHHHHHHHH--

Foldseek 3Di:
DDDDPDDDPPPPDQDPLLVCLVPLLVVLLCVLVVLVVCVVVVVVVVNVVVVCCVPPVVVVVCVVCVVSCVPPVVSNVVSVVSSVVSNVVSNVVVCVVPPD

pLDDT: mean 85.48, std 13.67, range [41.66, 97.38]

Radius of gyration: 19.66 Å; chains: 1; bounding box: 48×45×56 Å